Protein AF-A0A6P0WVS3-F1 (afdb_monomer)

Nearest PDB structures (foldseek):
  8apd-assembly1_Q1  TM=7.365E-01  e=7.587E+00  Trypanosoma brucei brucei
  8apb-assembly1_T1  TM=7.529E-01  e=9.741E+00  Trypanosoma brucei brucei

pLDDT: mean 94.94, std 6.25, range [55.94, 98.06]

Structure (mmCIF, N/CA/C/O backbone):
data_AF-A0A6P0WVS3-F1
#
_entry.id   AF-A0A6P0WVS3-F1
#
loop_
_atom_site.group_PDB
_atom_site.id
_atom_site.type_symbol
_atom_site.label_atom_id
_atom_site.label_alt_id
_atom_site.label_comp_id
_atom_site.label_asym_id
_atom_site.label_entity_id
_atom_site.label_seq_id
_atom_site.pdbx_PDB_ins_code
_atom_site.Cartn_x
_atom_site.Cartn_y
_atom_site.Cartn_z
_atom_site.occupancy
_atom_site.B_iso_or_equiv
_atom_site.auth_seq_id
_atom_site.auth_comp_id
_atom_site.auth_asym_id
_atom_site.auth_atom_id
_atom_site.pdbx_PDB_model_num
ATOM 1 N N . MET A 1 1 ? -12.807 -8.871 11.666 1.00 68.94 1 MET A N 1
ATOM 2 C CA . MET A 1 1 ? -11.406 -8.437 11.841 1.00 68.94 1 MET A CA 1
ATOM 3 C C . MET A 1 1 ? -11.353 -7.584 13.092 1.00 68.94 1 MET A C 1
ATOM 5 O O . MET A 1 1 ? -12.292 -6.823 13.297 1.00 68.94 1 MET A O 1
ATOM 9 N N . THR A 1 2 ? -10.341 -7.744 13.940 1.00 92.44 2 THR A N 1
ATOM 10 C CA . THR A 1 2 ? -10.107 -6.822 15.063 1.00 92.44 2 THR A CA 1
ATOM 11 C C . THR A 1 2 ? -9.453 -5.534 14.543 1.00 92.44 2 THR A C 1
ATOM 13 O O . THR A 1 2 ? -8.871 -5.567 13.454 1.00 92.44 2 THR A O 1
ATOM 16 N N . PRO A 1 3 ? -9.527 -4.408 15.277 1.00 92.81 3 PRO A N 1
ATOM 17 C CA . PRO A 1 3 ? -8.800 -3.190 14.918 1.00 92.81 3 PRO A CA 1
ATOM 18 C C . PRO A 1 3 ? -7.301 -3.444 14.711 1.00 92.81 3 PRO A C 1
ATOM 20 O O . PRO A 1 3 ? -6.747 -3.021 13.701 1.00 92.81 3 PRO A O 1
ATOM 23 N N . GLU A 1 4 ? -6.673 -4.230 15.590 1.00 94.44 4 GLU A N 1
ATOM 24 C CA . GLU A 1 4 ? -5.249 -4.585 15.486 1.00 94.44 4 GLU A CA 1
ATOM 25 C C . GLU A 1 4 ? -4.925 -5.288 14.162 1.00 94.44 4 GLU A C 1
ATOM 27 O O . GLU A 1 4 ? -4.020 -4.866 13.448 1.00 94.44 4 GLU A O 1
ATOM 32 N N . ALA A 1 5 ? -5.732 -6.276 13.763 1.00 95.19 5 ALA A N 1
ATOM 33 C CA . ALA A 1 5 ? -5.529 -6.985 12.501 1.00 95.19 5 ALA A CA 1
ATOM 34 C C . ALA A 1 5 ? -5.664 -6.057 11.276 1.00 95.19 5 ALA A C 1
ATOM 36 O O . ALA A 1 5 ? -5.011 -6.270 10.252 1.00 95.19 5 ALA A O 1
ATOM 37 N N . ILE A 1 6 ? -6.510 -5.020 11.354 1.00 95.75 6 ILE A N 1
ATOM 38 C CA . ILE A 1 6 ? -6.650 -4.023 10.278 1.00 95.75 6 ILE A CA 1
ATOM 39 C C . ILE A 1 6 ? -5.420 -3.120 10.234 1.00 95.75 6 ILE A C 1
ATOM 41 O O . ILE A 1 6 ? -4.908 -2.867 9.146 1.00 95.75 6 ILE A O 1
ATOM 45 N N . ALA A 1 7 ? -4.917 -2.679 11.387 1.00 96.19 7 ALA A N 1
ATOM 46 C CA . ALA A 1 7 ? -3.696 -1.884 11.470 1.00 96.19 7 ALA A CA 1
ATOM 47 C C . ALA A 1 7 ? -2.472 -2.641 10.922 1.00 96.19 7 ALA A C 1
ATOM 49 O O . ALA A 1 7 ? -1.682 -2.067 10.168 1.00 96.19 7 ALA A O 1
ATOM 50 N N . GLU A 1 8 ? -2.344 -3.935 11.228 1.00 97.25 8 GLU A N 1
ATOM 51 C CA . GLU A 1 8 ? -1.298 -4.797 10.662 1.00 97.25 8 GLU A CA 1
ATOM 52 C C . GLU A 1 8 ? -1.429 -4.897 9.138 1.00 97.25 8 GLU A C 1
ATOM 54 O O . GLU A 1 8 ? -0.468 -4.630 8.418 1.00 97.25 8 GLU A O 1
ATOM 59 N N . THR A 1 9 ? -2.640 -5.153 8.634 1.00 96.75 9 THR A N 1
ATOM 60 C CA . THR A 1 9 ? -2.893 -5.247 7.185 1.00 96.75 9 THR A CA 1
ATOM 61 C C . THR A 1 9 ? -2.579 -3.932 6.458 1.00 96.75 9 THR A C 1
ATOM 63 O O . THR A 1 9 ? -2.005 -3.945 5.368 1.00 96.75 9 THR A O 1
ATOM 66 N N . ILE A 1 10 ? -2.933 -2.782 7.048 1.00 97.88 10 ILE A N 1
ATOM 67 C CA . ILE A 1 10 ? -2.573 -1.453 6.523 1.00 97.88 10 ILE A CA 1
ATOM 68 C C . ILE A 1 10 ? -1.050 -1.329 6.432 1.00 97.88 10 ILE A C 1
ATOM 70 O O . ILE A 1 10 ? -0.528 -0.978 5.377 1.00 97.88 10 ILE A O 1
ATOM 74 N N . THR A 1 11 ? -0.346 -1.684 7.507 1.00 98.00 11 THR A N 1
ATOM 75 C CA . THR A 1 11 ? 1.118 -1.595 7.591 1.00 98.00 11 THR A CA 1
ATOM 76 C C . THR A 1 11 ? 1.805 -2.483 6.548 1.00 98.00 11 THR A C 1
ATOM 78 O O . THR A 1 11 ? 2.805 -2.092 5.944 1.00 98.00 11 THR A O 1
ATOM 81 N N . GLU A 1 12 ? 1.285 -3.686 6.303 1.00 97.94 12 GLU A N 1
ATOM 82 C CA . GLU A 1 12 ? 1.799 -4.583 5.264 1.00 97.94 12 GLU A CA 1
ATOM 83 C C . GLU A 1 12 ? 1.573 -4.025 3.852 1.00 97.94 12 GLU A C 1
ATOM 85 O O . GLU A 1 12 ? 2.478 -4.071 3.012 1.00 97.94 12 GLU A O 1
ATOM 90 N N . LEU A 1 13 ? 0.392 -3.458 3.587 1.00 98.00 13 LEU A N 1
ATOM 91 C CA . LEU A 1 13 ? 0.072 -2.846 2.295 1.00 98.00 13 LEU A CA 1
ATOM 92 C C . LEU A 1 13 ? 0.903 -1.588 2.021 1.00 98.00 13 LEU A C 1
ATOM 94 O O . LEU A 1 13 ? 1.360 -1.407 0.893 1.00 98.00 13 LEU A O 1
ATOM 98 N N . GLU A 1 14 ? 1.155 -0.756 3.030 1.00 97.88 14 GLU A N 1
ATOM 99 C CA . GLU A 1 14 ? 2.035 0.415 2.916 1.00 97.88 14 GLU A CA 1
ATOM 100 C C . GLU A 1 14 ? 3.477 0.003 2.605 1.00 97.88 14 GLU A C 1
ATOM 102 O O . GLU A 1 14 ? 4.097 0.541 1.686 1.00 97.88 14 GLU A O 1
ATOM 107 N N . GLN A 1 15 ? 4.000 -1.016 3.295 1.00 98.06 15 GLN A N 1
ATOM 108 C CA . GLN A 1 15 ? 5.322 -1.566 2.986 1.00 98.06 15 GLN A CA 1
ATOM 109 C C . GLN A 1 15 ? 5.387 -2.141 1.570 1.00 98.06 15 GLN A C 1
ATOM 111 O O . GLN A 1 15 ? 6.397 -1.998 0.876 1.00 98.06 15 GLN A O 1
ATOM 116 N N . TYR A 1 16 ? 4.322 -2.803 1.117 1.00 97.62 16 TYR A N 1
ATOM 117 C CA . TYR A 1 16 ? 4.261 -3.303 -0.249 1.00 97.62 16 TYR A CA 1
ATOM 118 C C . TYR A 1 16 ? 4.259 -2.155 -1.268 1.00 97.62 16 TYR A C 1
ATOM 120 O O . TYR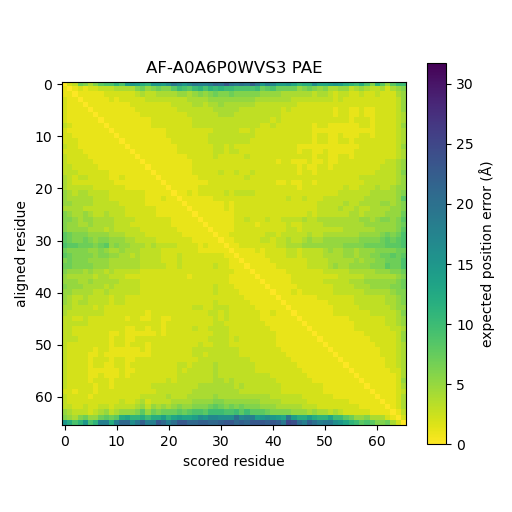 A 1 16 ? 5.039 -2.193 -2.223 1.00 97.62 16 TYR A O 1
ATOM 128 N N . GLN A 1 17 ? 3.465 -1.105 -1.035 1.00 96.94 17 GLN A N 1
ATOM 129 C CA . GLN A 1 17 ? 3.450 0.105 -1.860 1.00 96.94 17 GLN A CA 1
ATOM 130 C C . GLN A 1 17 ? 4.843 0.743 -1.940 1.00 96.94 17 GLN A C 1
ATOM 132 O O . GLN A 1 17 ? 5.318 1.074 -3.029 1.00 96.94 17 GLN A O 1
ATOM 137 N N . GLU A 1 18 ? 5.538 0.848 -0.808 1.00 97.00 18 GLU A N 1
ATOM 138 C CA . GLU A 1 18 ? 6.894 1.387 -0.747 1.00 97.00 18 GLU A CA 1
ATOM 139 C C . GLU A 1 18 ? 7.870 0.565 -1.602 1.00 97.00 18 GLU A C 1
ATOM 141 O O . GLU A 1 18 ? 8.630 1.130 -2.393 1.00 97.00 18 GLU A O 1
ATOM 146 N N . ARG A 1 19 ? 7.820 -0.771 -1.524 1.00 96.81 19 ARG A N 1
ATOM 147 C CA . ARG A 1 19 ? 8.664 -1.649 -2.355 1.00 96.81 19 ARG A CA 1
ATOM 148 C C . ARG A 1 19 ? 8.376 -1.472 -3.843 1.00 96.81 19 ARG A C 1
ATOM 150 O O . ARG A 1 19 ? 9.320 -1.444 -4.637 1.00 96.81 19 ARG A O 1
ATOM 157 N N . LEU A 1 20 ? 7.107 -1.318 -4.233 1.00 96.56 20 LEU A N 1
ATOM 158 C CA . LEU A 1 20 ? 6.726 -1.043 -5.623 1.00 96.56 20 LEU A CA 1
ATOM 159 C C . LEU A 1 20 ? 7.311 0.279 -6.134 1.00 96.56 20 LEU A C 1
ATOM 161 O O . LEU A 1 20 ? 7.708 0.358 -7.295 1.00 96.56 20 LEU A O 1
ATOM 165 N N . LEU A 1 21 ? 7.399 1.295 -5.277 1.00 95.69 21 LEU A N 1
ATOM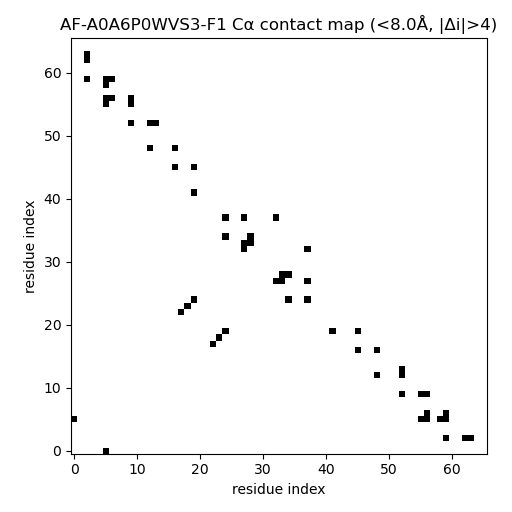 166 C CA . LEU A 1 21 ? 7.904 2.621 -5.638 1.00 95.69 21 LEU A CA 1
ATO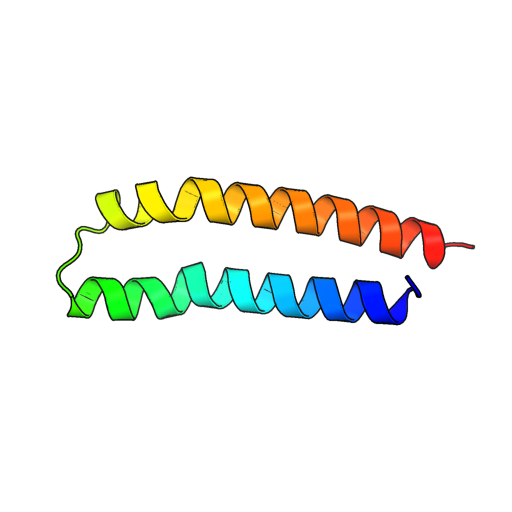M 167 C C . LEU A 1 21 ? 9.430 2.741 -5.545 1.00 95.69 21 LEU A C 1
ATOM 169 O O . LEU A 1 21 ? 10.025 3.514 -6.294 1.00 95.69 21 LEU A O 1
ATOM 173 N N . ASN A 1 22 ? 10.075 1.975 -4.664 1.00 95.44 22 ASN A N 1
ATOM 174 C CA . ASN A 1 22 ? 11.496 2.138 -4.361 1.00 95.44 22 ASN A CA 1
ATOM 175 C C . ASN A 1 22 ? 12.364 0.980 -4.847 1.00 95.44 22 ASN A C 1
ATOM 177 O O . ASN A 1 22 ? 13.439 1.215 -5.403 1.00 95.44 22 ASN A O 1
ATOM 181 N N . ASP A 1 23 ? 11.933 -0.267 -4.672 1.00 96.44 23 ASP A N 1
ATOM 182 C CA . ASP A 1 23 ? 12.767 -1.437 -4.958 1.00 96.44 23 ASP A CA 1
ATOM 183 C C . ASP A 1 23 ? 12.510 -2.022 -6.339 1.00 96.44 23 ASP A C 1
ATOM 185 O O . ASP A 1 23 ? 13.462 -2.308 -7.074 1.00 96.44 23 ASP A O 1
ATOM 189 N N . ILE A 1 24 ? 11.246 -2.117 -6.753 1.00 94.94 24 ILE A N 1
ATOM 190 C CA . ILE A 1 24 ? 10.903 -2.593 -8.095 1.00 94.94 24 ILE A CA 1
ATOM 191 C C . ILE A 1 24 ? 11.555 -1.735 -9.190 1.00 94.94 24 ILE A C 1
ATOM 193 O O . ILE A 1 24 ? 12.118 -2.324 -10.115 1.00 94.94 24 ILE A O 1
ATOM 197 N N . PRO A 1 25 ? 11.626 -0.390 -9.104 1.00 96.12 25 PRO A N 1
ATOM 198 C CA . PRO A 1 25 ? 12.317 0.404 -10.117 1.00 96.12 25 PRO A CA 1
ATOM 199 C C . PRO A 1 25 ? 13.818 0.126 -10.181 1.00 96.12 25 PRO A C 1
ATOM 201 O O . PRO A 1 25 ? 14.396 0.154 -11.269 1.00 96.12 25 PRO A O 1
ATOM 204 N N . LYS A 1 26 ? 14.462 -0.213 -9.054 1.00 96.19 26 LYS A N 1
ATOM 205 C CA . LYS A 1 26 ? 15.877 -0.625 -9.040 1.00 96.19 26 LYS A CA 1
ATOM 206 C C . LYS A 1 26 ? 16.062 -1.949 -9.784 1.00 96.19 26 LYS A C 1
ATOM 208 O O . LYS A 1 26 ? 17.001 -2.079 -10.572 1.00 96.19 26 LYS A O 1
ATOM 213 N N . VAL A 1 27 ? 15.173 -2.918 -9.559 1.00 95.56 27 VAL A N 1
ATOM 214 C CA . VAL A 1 27 ? 15.199 -4.227 -10.236 1.00 95.56 27 VAL A CA 1
ATOM 215 C C . VAL A 1 27 ? 14.899 -4.073 -11.728 1.00 95.56 27 VAL A C 1
ATOM 217 O O . VAL A 1 27 ? 15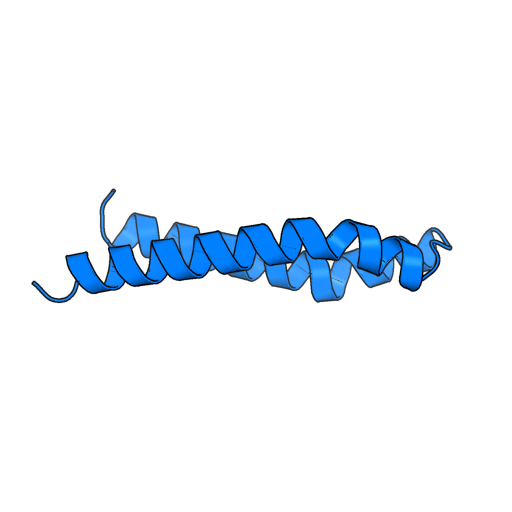.657 -4.555 -12.567 1.00 95.56 27 VAL A O 1
ATOM 220 N N . ALA A 1 28 ? 13.854 -3.324 -12.069 1.00 95.62 28 ALA A N 1
ATOM 221 C CA . ALA A 1 28 ? 13.454 -3.029 -13.438 1.00 95.62 28 ALA A CA 1
ATOM 222 C C . ALA A 1 28 ? 14.570 -2.317 -14.219 1.00 95.62 28 ALA A C 1
ATOM 224 O O . ALA A 1 28 ? 14.869 -2.694 -15.353 1.00 95.62 28 ALA A O 1
ATOM 225 N N . LYS A 1 29 ? 15.264 -1.358 -13.587 1.00 94.94 29 LYS A N 1
ATOM 226 C CA . LYS A 1 29 ? 16.438 -0.688 -14.166 1.00 94.94 29 LYS A CA 1
ATOM 227 C C . LYS A 1 29 ? 17.560 -1.680 -14.485 1.00 94.94 29 LYS A C 1
ATOM 229 O O . LYS A 1 29 ? 18.131 -1.608 -15.571 1.00 94.94 29 LYS A O 1
ATOM 234 N N . LYS A 1 30 ? 17.862 -2.624 -13.582 1.00 96.31 30 LYS A N 1
ATOM 235 C CA . LYS A 1 30 ? 18.855 -3.691 -13.831 1.00 96.31 30 LYS A CA 1
ATOM 236 C C . LYS A 1 30 ? 18.437 -4.602 -14.989 1.00 96.31 30 LYS A C 1
ATOM 238 O O . LYS A 1 30 ? 19.277 -4.971 -15.803 1.00 96.31 30 LYS A O 1
ATOM 243 N N . ALA A 1 31 ? 17.144 -4.895 -15.100 1.00 96.12 31 ALA A N 1
ATOM 244 C CA . ALA A 1 31 ? 16.555 -5.658 -16.199 1.00 96.12 31 ALA A CA 1
ATOM 245 C C . ALA A 1 31 ? 16.364 -4.841 -17.497 1.00 96.12 31 ALA A C 1
ATOM 247 O O . ALA A 1 31 ? 15.802 -5.354 -18.462 1.00 96.12 31 ALA A O 1
ATOM 248 N N . LYS A 1 32 ? 16.831 -3.581 -17.541 1.00 96.62 32 LYS A N 1
ATOM 249 C CA . LYS A 1 32 ? 16.695 -2.654 -18.681 1.00 96.62 32 LYS A CA 1
ATOM 250 C C . LYS A 1 32 ? 15.240 -2.419 -19.115 1.00 96.62 32 LYS A C 1
ATOM 252 O O . LYS A 1 32 ? 14.976 -2.117 -20.277 1.00 96.62 32 LYS A O 1
ATOM 257 N N . VAL A 1 33 ? 14.293 -2.538 -18.186 1.00 95.25 33 VAL A N 1
ATOM 258 C CA . VAL A 1 33 ? 12.888 -2.206 -18.435 1.00 95.25 33 VAL A CA 1
ATOM 259 C C . VAL A 1 33 ? 12.759 -0.681 -18.543 1.00 95.25 33 VAL A C 1
ATOM 261 O O . VAL A 1 33 ? 13.213 0.028 -17.640 1.00 95.25 33 VAL A O 1
ATOM 264 N N . PRO A 1 34 ? 12.149 -0.149 -19.617 1.00 96.00 34 PRO A N 1
ATOM 265 C CA . PRO A 1 34 ? 11.908 1.283 -19.751 1.00 96.00 34 PRO A CA 1
ATOM 266 C C . PRO A 1 34 ? 11.022 1.814 -18.624 1.00 96.00 34 PRO A C 1
ATOM 268 O O . PRO A 1 34 ? 10.033 1.176 -18.261 1.00 96.00 34 PRO A O 1
ATOM 271 N N . LYS A 1 35 ? 11.335 3.014 -18.121 1.00 92.94 35 LYS A N 1
ATOM 272 C CA . LYS A 1 35 ? 10.593 3.648 -17.021 1.00 92.94 35 LYS A CA 1
ATOM 273 C C . LYS A 1 35 ? 9.094 3.756 -17.324 1.00 92.94 35 LYS A C 1
ATOM 275 O O . LYS A 1 35 ? 8.301 3.287 -16.522 1.00 92.94 35 LYS A O 1
ATOM 280 N N . SER A 1 36 ? 8.728 4.238 -18.514 1.00 94.88 36 SER A N 1
ATOM 281 C CA . SER A 1 36 ? 7.326 4.390 -18.929 1.00 94.88 36 SER A CA 1
ATOM 282 C C . SER A 1 36 ? 6.561 3.068 -18.892 1.00 94.88 36 SER A C 1
ATOM 284 O O . SER A 1 36 ? 5.474 3.002 -18.336 1.00 94.88 36 SER A O 1
ATOM 286 N N . LYS A 1 37 ? 7.180 1.984 -19.378 1.00 95.81 37 LYS A N 1
ATOM 287 C CA . LYS A 1 37 ? 6.575 0.648 -19.351 1.00 95.81 37 LYS A CA 1
ATOM 288 C C . LYS A 1 37 ? 6.408 0.134 -17.919 1.00 95.81 37 LYS A C 1
ATOM 290 O O . LYS A 1 37 ? 5.451 -0.578 -17.627 1.00 95.81 37 LYS A O 1
ATOM 295 N N . LEU A 1 38 ? 7.353 0.432 -17.027 1.00 95.94 38 LEU A N 1
ATOM 296 C CA . LEU A 1 38 ? 7.221 0.085 -15.614 1.00 95.94 38 LEU A CA 1
ATOM 297 C C . LEU A 1 38 ? 6.098 0.893 -14.953 1.00 95.94 38 LEU A C 1
ATOM 299 O O . LEU A 1 38 ? 5.276 0.316 -14.254 1.00 95.94 38 LEU A O 1
ATOM 303 N N . GLU A 1 39 ? 6.040 2.200 -15.198 1.00 94.88 39 GLU A N 1
ATOM 304 C CA . GLU A 1 39 ? 5.000 3.090 -14.673 1.00 94.88 39 GLU A CA 1
ATOM 305 C C . GLU A 1 39 ? 3.603 2.638 -15.124 1.00 94.88 39 GLU A C 1
ATOM 307 O O . GLU A 1 39 ? 2.703 2.545 -14.294 1.00 94.88 39 GLU A O 1
ATOM 312 N N . GLU A 1 40 ? 3.427 2.266 -16.396 1.00 96.69 40 GLU A N 1
ATOM 313 C CA . GLU A 1 40 ? 2.169 1.707 -16.915 1.00 96.69 40 GLU A CA 1
ATOM 314 C C . GLU A 1 40 ? 1.761 0.401 -16.219 1.00 96.69 40 GLU A C 1
ATOM 316 O O . GLU A 1 40 ? 0.578 0.189 -15.960 1.00 96.69 40 GLU A O 1
ATOM 321 N N . GLN A 1 41 ? 2.728 -0.457 -15.882 1.00 94.44 41 GLN A N 1
ATOM 322 C CA . GLN A 1 41 ? 2.473 -1.710 -15.163 1.00 94.44 41 GLN A CA 1
ATOM 323 C C . GLN A 1 41 ? 2.156 -1.484 -13.680 1.00 94.44 41 GLN A C 1
ATOM 325 O O . GLN A 1 41 ? 1.300 -2.169 -13.128 1.00 94.44 41 GLN A O 1
ATOM 330 N N . LEU A 1 42 ? 2.831 -0.531 -13.032 1.00 96.38 42 LEU A N 1
ATOM 331 C CA . LEU A 1 42 ? 2.659 -0.258 -11.604 1.00 96.38 42 LEU A CA 1
ATOM 332 C C . LEU A 1 42 ? 1.409 0.570 -11.308 1.00 96.38 42 LEU A C 1
ATOM 334 O O . LEU A 1 42 ? 0.782 0.367 -10.275 1.00 96.38 42 LEU A O 1
ATOM 338 N N . LYS A 1 43 ? 1.018 1.483 -12.203 1.00 95.75 43 LYS A N 1
ATOM 339 C CA . LYS A 1 43 ? -0.125 2.384 -12.009 1.00 95.75 43 LYS A CA 1
ATOM 340 C C . LYS A 1 43 ? -1.429 1.679 -11.590 1.00 95.75 43 LYS A C 1
ATOM 342 O O . LYS A 1 43 ? -2.025 2.140 -10.614 1.00 95.75 43 LYS A O 1
ATOM 347 N N . PRO A 1 44 ? -1.902 0.602 -12.250 1.00 96.94 44 PRO A N 1
ATOM 348 C CA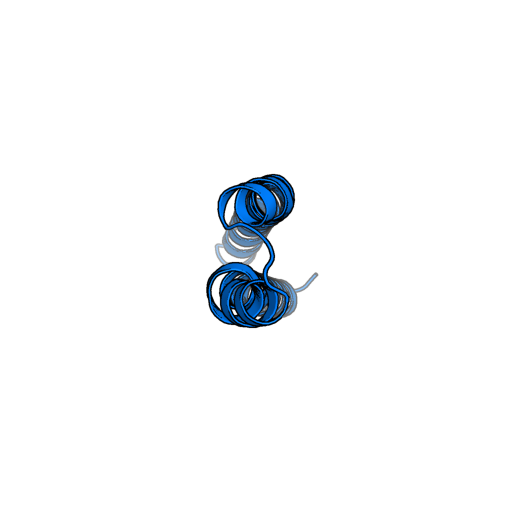 . PRO A 1 44 ? -3.126 -0.075 -11.821 1.00 96.94 44 PRO A CA 1
ATOM 349 C C . PRO A 1 44 ? -2.983 -0.740 -10.447 1.00 96.94 44 PRO A C 1
ATOM 351 O O . PRO A 1 44 ? -3.928 -0.703 -9.665 1.00 96.94 44 PRO A O 1
ATOM 354 N N . GLU A 1 45 ? -1.818 -1.305 -10.128 1.00 95.62 45 GLU A N 1
ATOM 355 C CA . GLU A 1 45 ? -1.582 -1.954 -8.833 1.00 95.62 45 GLU A CA 1
ATOM 356 C C . GLU A 1 45 ? -1.509 -0.934 -7.696 1.00 95.62 45 GLU A C 1
ATOM 358 O O . GLU A 1 45 ? -2.174 -1.110 -6.680 1.00 95.62 45 GLU A O 1
ATOM 363 N N 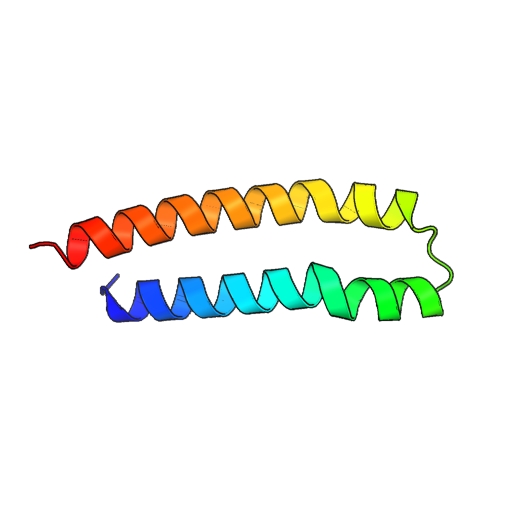. LEU A 1 46 ? -0.799 0.180 -7.899 1.00 96.75 46 LEU A N 1
ATOM 364 C CA . LEU A 1 46 ? -0.763 1.295 -6.950 1.00 96.75 46 LEU A CA 1
ATOM 365 C C . LEU A 1 46 ? -2.170 1.848 -6.697 1.00 96.75 46 LEU A C 1
ATOM 367 O O . LEU A 1 46 ? -2.573 1.965 -5.548 1.00 96.75 46 LEU A O 1
ATOM 371 N N . THR A 1 47 ? -2.959 2.053 -7.758 1.00 97.56 47 THR A N 1
ATOM 372 C CA . THR A 1 47 ? -4.350 2.529 -7.641 1.00 97.56 47 THR A CA 1
ATOM 373 C C . THR A 1 47 ? -5.215 1.591 -6.790 1.00 97.56 47 THR A C 1
ATOM 375 O O . THR A 1 47 ? -6.016 2.049 -5.977 1.00 97.56 47 THR A O 1
ATOM 378 N N . LYS A 1 48 ? -5.065 0.269 -6.955 1.00 97.50 48 LYS A N 1
ATOM 379 C CA . LYS A 1 48 ? -5.788 -0.719 -6.136 1.00 97.50 48 LYS A CA 1
ATOM 380 C C . LYS A 1 48 ? -5.345 -0.680 -4.675 1.00 97.50 48 LYS A C 1
ATOM 382 O O . LYS A 1 48 ? -6.196 -0.776 -3.796 1.00 97.50 48 LYS A O 1
ATOM 387 N N . ILE A 1 49 ? -4.040 -0.555 -4.425 1.00 97.50 49 ILE A N 1
ATOM 388 C CA . ILE A 1 49 ? -3.486 -0.470 -3.069 1.00 97.50 49 ILE A CA 1
ATOM 389 C C . ILE A 1 49 ? -3.993 0.792 -2.371 1.00 97.50 49 ILE A C 1
ATOM 391 O O . ILE A 1 49 ? -4.458 0.691 -1.243 1.00 97.50 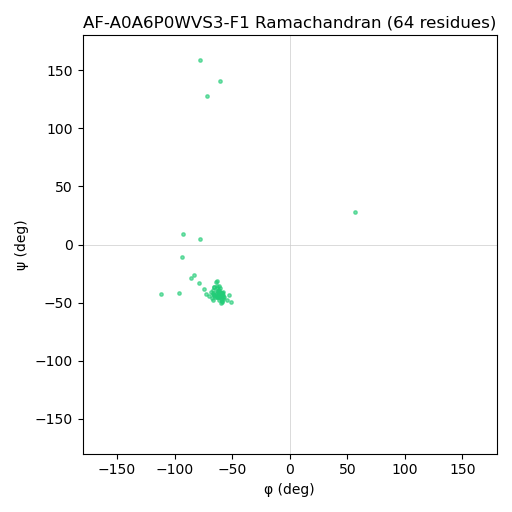49 ILE A O 1
ATOM 395 N N . ASP A 1 50 ? -3.990 1.943 -3.047 1.00 97.25 50 ASP A N 1
ATOM 396 C CA . ASP A 1 50 ? -4.507 3.198 -2.492 1.00 97.25 50 ASP A CA 1
ATOM 397 C C . ASP A 1 50 ? -5.990 3.080 -2.106 1.00 97.25 50 ASP A C 1
ATOM 399 O O . ASP A 1 50 ? -6.369 3.415 -0.983 1.00 97.25 50 ASP A O 1
ATOM 403 N N . ALA A 1 51 ? -6.825 2.521 -2.989 1.00 98.06 51 ALA A N 1
ATOM 404 C CA . ALA A 1 51 ? -8.241 2.294 -2.694 1.00 98.06 51 ALA A CA 1
ATOM 405 C C . ALA A 1 51 ? -8.449 1.310 -1.526 1.00 98.06 51 ALA A C 1
ATOM 407 O O . ALA A 1 51 ? -9.321 1.512 -0.677 1.00 98.06 51 ALA A O 1
ATOM 408 N N . ALA A 1 52 ? -7.642 0.245 -1.455 1.00 97.56 52 ALA A N 1
ATOM 409 C CA . ALA A 1 52 ? -7.691 -0.713 -0.355 1.00 97.56 52 ALA A CA 1
ATOM 410 C C . ALA A 1 52 ? -7.266 -0.073 0.975 1.00 97.56 52 ALA A C 1
ATOM 412 O O . ALA A 1 52 ? -7.938 -0.274 1.986 1.00 97.56 52 ALA A O 1
ATOM 413 N N . LEU A 1 53 ? -6.196 0.728 0.971 1.00 98.06 53 LEU A N 1
ATOM 414 C CA . LEU A 1 53 ? -5.707 1.456 2.140 1.00 98.06 53 LEU A CA 1
ATOM 415 C C . LEU A 1 53 ? -6.743 2.452 2.654 1.00 98.06 53 LEU A C 1
ATOM 417 O O . LEU A 1 53 ? -6.990 2.491 3.856 1.00 98.06 53 LEU A O 1
ATOM 421 N N . GLU A 1 54 ? -7.383 3.219 1.771 1.00 98.06 54 GLU A N 1
ATOM 422 C CA . GLU A 1 54 ? -8.457 4.138 2.158 1.00 98.06 54 GLU A CA 1
ATOM 423 C C . GLU A 1 54 ? -9.609 3.386 2.838 1.00 98.06 54 GLU A C 1
ATOM 425 O O . GLU A 1 54 ? -10.019 3.731 3.949 1.00 98.06 54 GLU A O 1
ATOM 430 N N . ASN A 1 55 ? -10.080 2.300 2.223 1.00 97.69 55 ASN A N 1
ATOM 431 C CA . ASN A 1 55 ? -11.157 1.492 2.782 1.00 97.69 55 ASN A CA 1
ATOM 432 C C . ASN A 1 55 ? -10.780 0.864 4.136 1.00 97.69 55 ASN A C 1
ATOM 434 O O . ASN A 1 55 ? -11.595 0.835 5.058 1.00 97.69 55 ASN A O 1
ATOM 438 N N . LEU A 1 56 ? -9.556 0.351 4.283 1.00 97.25 56 LEU A N 1
ATOM 439 C CA . LEU A 1 56 ? -9.083 -0.239 5.539 1.00 97.25 56 LEU A CA 1
ATOM 440 C C . LEU A 1 56 ? -8.921 0.813 6.635 1.00 97.25 56 LEU A C 1
ATOM 442 O O . LEU A 1 56 ? -9.329 0.571 7.767 1.00 97.25 56 LEU A O 1
ATOM 446 N N . ARG A 1 57 ? -8.396 1.997 6.308 1.00 96.94 57 ARG A N 1
ATOM 447 C CA . ARG A 1 57 ? -8.282 3.114 7.256 1.00 96.94 57 ARG A CA 1
ATOM 448 C C . ARG A 1 57 ? -9.654 3.584 7.732 1.00 96.94 57 ARG A C 1
ATOM 450 O O . ARG A 1 57 ? -9.829 3.793 8.929 1.00 96.94 57 ARG A O 1
ATOM 457 N N . ASN A 1 58 ? -10.636 3.670 6.833 1.00 96.75 58 ASN A N 1
ATOM 458 C CA . ASN A 1 58 ? -12.018 4.002 7.190 1.00 96.75 58 ASN A CA 1
ATOM 459 C C . ASN A 1 58 ? -12.630 2.951 8.129 1.00 96.75 58 ASN A C 1
ATOM 461 O O . ASN A 1 58 ? -13.240 3.305 9.137 1.00 96.75 58 ASN A O 1
ATOM 465 N N . GLN A 1 59 ? -12.430 1.661 7.841 1.00 96.00 59 GLN A N 1
ATOM 466 C CA . GLN A 1 59 ? -12.882 0.571 8.714 1.00 96.00 59 GLN A CA 1
ATOM 467 C C . GLN A 1 59 ? -12.192 0.601 10.082 1.00 96.00 59 GLN A C 1
ATOM 469 O O . GLN A 1 59 ? -12.859 0.451 11.103 1.00 96.00 59 GLN A O 1
ATOM 474 N N . HIS A 1 60 ? -10.875 0.819 10.113 1.00 95.88 60 HIS A N 1
ATOM 475 C CA . HIS A 1 60 ? -10.113 0.930 11.353 1.00 95.88 60 HIS A CA 1
ATOM 476 C C . HIS A 1 60 ? -10.640 2.083 12.209 1.00 95.88 60 HIS A C 1
ATOM 478 O O . HIS A 1 60 ? -10.996 1.872 13.363 1.00 95.88 60 HIS A O 1
ATOM 484 N N . ALA A 1 61 ? -10.787 3.271 11.615 1.00 95.38 61 ALA A N 1
ATOM 485 C CA . ALA A 1 61 ? -11.313 4.446 12.298 1.00 95.38 61 ALA A CA 1
ATOM 486 C C . ALA A 1 61 ? -12.728 4.215 12.844 1.00 95.38 61 ALA A C 1
ATOM 488 O O . ALA A 1 61 ? -13.009 4.603 13.976 1.00 95.38 61 ALA A O 1
ATOM 489 N N . ALA A 1 62 ? -13.605 3.553 12.083 1.00 94.75 62 ALA A N 1
ATOM 490 C CA . ALA A 1 62 ? -14.957 3.232 12.536 1.00 94.75 62 ALA A CA 1
ATOM 491 C C . ALA A 1 62 ? -14.967 2.292 13.755 1.00 94.75 62 ALA A C 1
ATOM 493 O O . ALA A 1 62 ? -15.816 2.446 14.628 1.00 94.75 62 ALA A O 1
ATOM 494 N N . LEU A 1 63 ? -14.023 1.349 13.830 1.00 92.81 63 LEU A N 1
ATOM 495 C CA . LEU A 1 63 ? -13.926 0.384 14.928 1.00 92.81 63 LEU A CA 1
ATOM 496 C C . LEU A 1 63 ? -13.194 0.931 16.162 1.00 92.81 63 LEU A C 1
ATOM 498 O O . LEU A 1 63 ? -13.452 0.458 17.263 1.00 92.81 63 LEU A O 1
ATOM 502 N N . THR A 1 64 ? -12.289 1.901 15.999 1.00 91.88 64 THR A N 1
ATOM 503 C CA . THR A 1 64 ? -11.553 2.524 17.116 1.00 91.88 64 THR A CA 1
ATOM 504 C C . THR A 1 64 ? -12.202 3.798 17.654 1.00 91.88 64 THR A C 1
ATOM 506 O O . THR A 1 64 ? -11.751 4.316 18.669 1.00 91.88 64 THR A O 1
ATOM 509 N N . SER A 1 65 ? -13.207 4.343 16.962 1.00 82.56 65 SER A N 1
ATOM 510 C CA . SER A 1 65 ? -13.947 5.541 17.399 1.00 82.56 65 SER A CA 1
ATOM 511 C C . SER A 1 65 ? -15.209 5.215 18.213 1.00 82.56 65 SER A C 1
ATOM 513 O O . SER A 1 65 ? -16.014 6.114 18.457 1.00 82.56 65 SER A O 1
ATOM 515 N N . GLN A 1 66 ? -15.402 3.947 18.598 1.00 55.94 66 GLN A N 1
ATOM 516 C CA . GLN A 1 66 ? -16.443 3.490 19.529 1.00 55.94 66 GLN A CA 1
ATOM 517 C C . GLN A 1 66 ? -15.880 3.336 20.940 1.00 55.94 66 GLN A C 1
ATOM 519 O O . GLN A 1 66 ? -16.653 3.603 21.886 1.00 55.94 66 GLN A O 1
#

Secondary structure (DSSP, 8-state):
--HHHHHHHHHHHHHHHHHHHHTHHHHHHHTT--HHHHHHHHHHHHHHHHHHHHHHHHHHHHHH--

Sequence (66 aa):
MTPEAIAETITELEQYQERLLNDIPKVAKKAKVPKSKLEEQLKPELTKIDAALENLRNQHAALTSQ

Foldseek 3Di:
DALVVLVVVLVVLVVVLCCLVPVVVVVCVVVVNDPVNSCVVCVVVNVVSVVVNVVSVVVSCVNVVD

Radius of gyration: 15.01 Å; Cα contacts (8 Å, |Δi|>4): 31; chains: 1; bounding box: 35×14×39 Å

Solvent-accessible surface area (backbone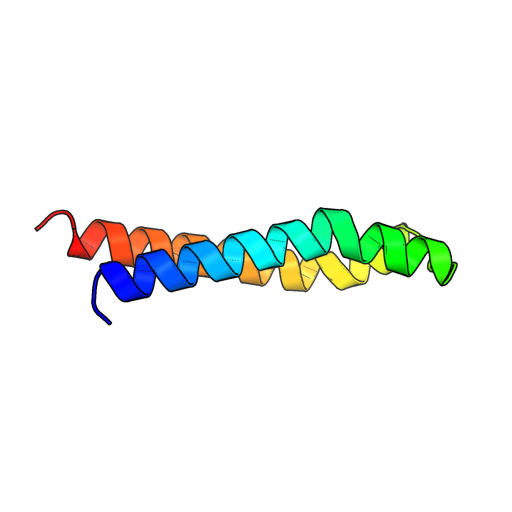 atoms only — not comparable to full-atom values): 3737 Å² total; per-residue (Å²): 133,55,58,66,60,43,55,51,51,46,53,53,51,52,54,50,54,48,38,59,72,60,48,46,54,56,53,35,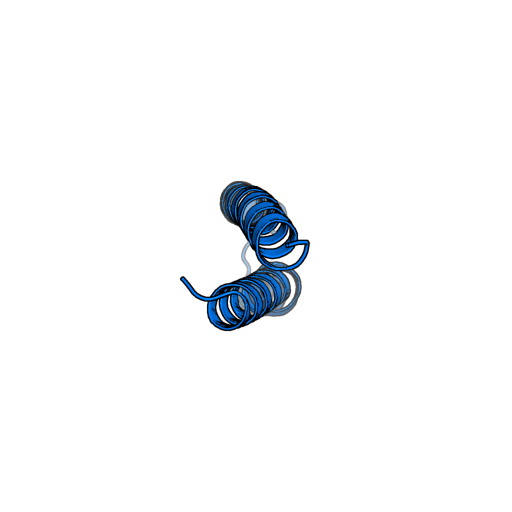54,75,70,66,48,53,66,68,64,49,50,65,63,44,49,63,55,52,53,51,49,53,54,50,46,53,53,47,51,53,52,34,50,61,63,73,73,111

Mean predicted aligned error: 3.01 Å